Protein AF-A0AA43DBC4-F1 (afdb_monomer_lite)

Sequence (96 aa):
MKKILYKLSATTIAVLFTITSCTDQLEQNDPQALSTTEALGTFDGLVTALHGAYDGLQRLSWYGRDFLVIPEVGADNVYISIDNSNRFLQNWNYQL

Radius of gyration: 33.14 Å; chains: 1; bounding box: 79×34×77 Å

pLDDT: mean 84.46, std 11.69, range [48.75, 97.19]

Secondary structure (DSSP, 8-state):
-HHHHHHHHHHHHHHHHTT---GGGG----TTS--HHHHHSSHHHHHHHHHHHHHHHTSTTTTTTHHHHHHHHHTTS----SS--S-STTT-----

Structure (mmCIF, N/CA/C/O backbone):
data_AF-A0AA43DBC4-F1
#
_entry.id   AF-A0AA43DBC4-F1
#
loop_
_atom_site.group_PDB
_atom_site.id
_atom_site.type_symbol
_atom_site.label_atom_id
_atom_site.label_alt_id
_atom_site.label_comp_id
_atom_site.label_asym_id
_atom_site.label_entity_id
_atom_site.label_seq_id
_atom_site.pdbx_PDB_ins_code
_atom_site.Cartn_x
_atom_site.Cartn_y
_atom_site.Cartn_z
_atom_site.occupancy
_atom_site.B_iso_or_equiv
_atom_site.auth_seq_id
_atom_site.auth_comp_id
_atom_site.auth_asym_id
_atom_site.auth_atom_id
_atom_site.pdbx_PDB_model_num
ATOM 1 N N . MET A 1 1 ? -60.024 23.042 47.631 1.00 55.06 1 MET A N 1
ATOM 2 C CA . MET A 1 1 ? -58.690 22.607 48.113 1.00 55.06 1 MET A CA 1
ATOM 3 C C . MET A 1 1 ? -58.193 21.332 47.421 1.00 55.06 1 MET A C 1
ATOM 5 O O . MET A 1 1 ? -57.130 21.379 46.821 1.00 55.06 1 MET A O 1
ATOM 9 N N . LYS A 1 2 ? -58.970 20.235 47.369 1.00 63.62 2 LYS A N 1
ATOM 10 C CA . LYS A 1 2 ? -58.563 18.964 46.715 1.00 63.62 2 LYS A CA 1
ATOM 11 C C . LYS A 1 2 ? -58.137 19.079 45.235 1.00 63.62 2 LYS A C 1
ATOM 13 O O . LYS A 1 2 ? -57.177 18.440 44.833 1.00 63.62 2 LYS A O 1
ATOM 18 N N . LYS A 1 3 ? -58.789 19.940 44.438 1.00 62.28 3 LYS A N 1
ATOM 19 C CA . LYS A 1 3 ? -58.438 20.170 43.017 1.00 62.28 3 LYS A CA 1
ATOM 20 C C . LYS A 1 3 ? -57.089 20.881 42.821 1.00 62.28 3 LYS A C 1
ATOM 22 O O . LYS A 1 3 ? -56.418 20.632 41.829 1.00 62.28 3 LYS A O 1
ATOM 27 N N . ILE A 1 4 ? -56.696 21.746 43.761 1.00 72.44 4 ILE A N 1
ATOM 28 C CA . ILE A 1 4 ? -55.390 22.427 43.746 1.00 72.44 4 ILE A CA 1
ATOM 29 C C . ILE A 1 4 ? -54.295 21.444 44.167 1.00 72.44 4 ILE A C 1
ATOM 31 O O . ILE A 1 4 ? -53.269 21.375 43.506 1.00 72.44 4 ILE A O 1
ATOM 35 N N . LEU A 1 5 ? -54.562 20.615 45.182 1.00 70.38 5 LEU A N 1
ATOM 36 C CA . LEU A 1 5 ? -53.663 19.536 45.609 1.00 70.38 5 LEU A CA 1
ATOM 37 C C . LEU A 1 5 ? -53.420 18.503 44.494 1.00 70.38 5 LEU A C 1
ATOM 39 O O . LEU A 1 5 ? -52.285 18.088 44.290 1.00 70.38 5 LEU A O 1
ATOM 43 N N . TYR A 1 6 ? -54.452 18.146 43.720 1.00 78.06 6 TYR A N 1
ATOM 44 C CA . TYR A 1 6 ? -54.314 17.208 42.598 1.00 78.06 6 TYR A CA 1
ATOM 45 C C . TYR A 1 6 ? -53.469 17.790 41.455 1.00 78.06 6 TYR A C 1
ATOM 47 O O . TYR A 1 6 ? -52.579 17.114 40.942 1.00 78.06 6 TYR A O 1
ATOM 55 N N . LYS A 1 7 ? -53.682 19.070 41.107 1.00 77.94 7 LYS A N 1
ATOM 56 C CA . LYS A 1 7 ? -52.851 19.777 40.119 1.00 77.94 7 LYS A CA 1
ATOM 57 C C . LYS A 1 7 ? -51.399 19.903 40.580 1.00 77.94 7 LYS A C 1
ATOM 59 O O . LYS A 1 7 ? -50.514 19.663 39.774 1.00 77.94 7 LYS A O 1
ATOM 64 N N . LEU A 1 8 ? -51.160 20.201 41.861 1.00 77.19 8 LEU A N 1
ATOM 65 C CA . LEU A 1 8 ? -49.805 20.250 42.417 1.00 77.19 8 LEU A CA 1
ATOM 66 C C . LEU A 1 8 ? -49.111 18.886 42.296 1.00 77.19 8 LEU A C 1
ATOM 68 O O . LEU A 1 8 ? -47.985 18.829 41.821 1.00 77.19 8 LEU A O 1
ATOM 72 N N . SER A 1 9 ? -49.810 17.795 42.639 1.00 78.38 9 SER A N 1
ATOM 73 C CA . SER A 1 9 ? -49.253 16.437 42.548 1.00 78.38 9 SER A CA 1
ATOM 74 C C . SER A 1 9 ? -48.929 16.014 41.111 1.00 78.38 9 SER A C 1
ATOM 76 O O . SER A 1 9 ? -47.893 15.400 40.872 1.00 78.38 9 SER A O 1
ATOM 78 N N . ALA A 1 10 ? -49.768 16.396 40.141 1.00 79.44 10 ALA A N 1
ATOM 79 C CA . ALA A 1 10 ? -49.552 16.084 38.732 1.00 79.44 10 ALA A CA 1
ATOM 80 C C . ALA A 1 10 ? -48.323 16.817 38.168 1.00 79.44 10 ALA A C 1
ATOM 82 O O . ALA A 1 10 ? -47.537 16.223 37.433 1.00 79.44 10 ALA A O 1
ATOM 83 N N . THR A 1 11 ? -48.114 18.078 38.560 1.00 80.00 11 THR A N 1
ATOM 84 C CA . THR A 1 11 ? -46.929 18.847 38.160 1.00 80.00 11 THR A CA 1
ATOM 85 C C . THR A 1 11 ? -45.653 18.273 38.774 1.00 80.00 11 THR A C 1
ATOM 87 O O . THR A 1 11 ? -44.635 18.195 38.094 1.00 80.00 11 THR A O 1
ATOM 90 N N . THR A 1 12 ? -45.696 17.814 40.030 1.00 79.62 12 THR A N 1
ATOM 91 C CA . THR A 1 12 ? -44.538 17.174 40.673 1.00 79.62 12 THR A CA 1
ATOM 92 C C . THR A 1 12 ? -44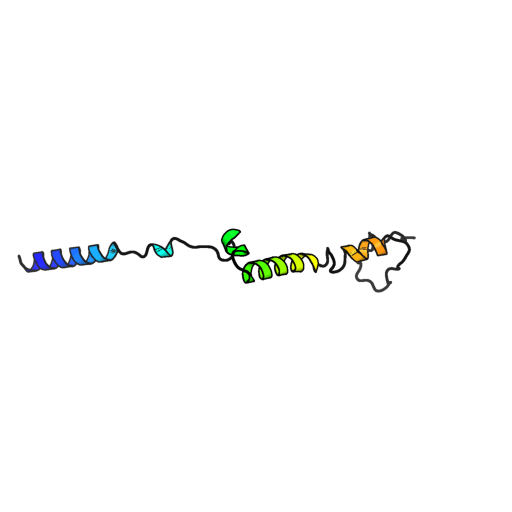.148 15.879 39.960 1.00 79.62 12 THR A C 1
ATOM 94 O O . THR A 1 12 ? -42.973 15.670 39.684 1.00 79.62 12 THR A O 1
ATOM 97 N N . ILE A 1 13 ? -45.122 15.045 39.585 1.00 81.06 13 ILE A N 1
ATOM 98 C CA . ILE A 1 13 ? -44.866 13.797 38.849 1.00 81.06 13 ILE A CA 1
ATOM 99 C C . ILE A 1 13 ? -44.259 14.085 37.468 1.00 81.06 13 ILE A C 1
ATOM 101 O O . ILE A 1 13 ? -43.300 13.425 37.082 1.00 81.06 13 ILE A O 1
ATOM 105 N N . ALA A 1 14 ? -44.751 15.097 36.747 1.00 79.56 14 ALA A N 1
ATOM 106 C CA . ALA A 1 14 ? -44.206 15.474 35.441 1.00 79.56 14 ALA A CA 1
ATOM 107 C C . ALA A 1 14 ? -42.735 15.934 35.510 1.00 79.56 14 ALA A C 1
ATOM 109 O O . ALA A 1 14 ? -41.948 15.588 34.634 1.00 79.56 14 ALA A O 1
ATOM 110 N N . VAL A 1 15 ? -42.346 16.655 36.568 1.00 78.62 15 VAL A N 1
ATOM 111 C CA . VAL A 1 15 ? -40.954 17.092 36.793 1.00 78.62 15 VAL A CA 1
ATOM 112 C C . VAL A 1 15 ? -40.037 15.917 37.161 1.00 78.62 15 VAL A C 1
ATOM 114 O O . VAL A 1 15 ? -38.866 15.913 36.790 1.00 78.62 15 VAL A O 1
ATOM 117 N N . LEU A 1 16 ? -40.553 14.880 37.829 1.00 75.38 16 LEU A N 1
ATOM 118 C CA . LEU A 1 16 ? -39.778 13.663 38.101 1.00 75.38 16 LEU A CA 1
ATOM 119 C C . LEU A 1 16 ? -39.456 12.846 36.837 1.00 75.38 16 LEU A C 1
ATOM 121 O O . LEU A 1 16 ? -38.445 12.151 36.815 1.00 75.38 16 LEU A O 1
ATOM 125 N N . PHE A 1 17 ? -40.259 12.950 35.775 1.00 73.69 17 PHE A N 1
ATOM 126 C CA . PHE A 1 17 ? -39.976 12.270 34.505 1.00 73.69 17 PHE A CA 1
ATOM 127 C C . PHE A 1 17 ? -38.926 12.987 33.643 1.00 73.69 17 PHE A C 1
ATOM 129 O O . PHE A 1 17 ? -38.334 12.360 32.771 1.00 73.69 17 PHE A O 1
ATOM 136 N N . THR A 1 18 ? -38.644 14.274 33.878 1.00 70.06 18 THR A N 1
ATOM 137 C CA . THR A 1 18 ? -37.634 15.012 33.094 1.00 70.06 18 THR A CA 1
ATOM 138 C C . THR A 1 18 ? -36.199 14.791 33.574 1.00 70.06 18 THR A C 1
ATOM 140 O O . THR A 1 18 ? -35.266 15.153 32.868 1.00 70.06 18 THR A O 1
ATOM 143 N N . ILE A 1 19 ? -36.006 14.203 34.761 1.00 70.12 19 ILE A N 1
ATOM 144 C CA . ILE A 1 19 ? -34.676 13.967 35.356 1.00 70.12 19 ILE A CA 1
ATOM 145 C C . ILE A 1 19 ? -34.051 12.626 34.934 1.00 70.12 19 ILE A C 1
ATOM 147 O O . ILE A 1 19 ? -32.881 12.391 35.214 1.00 70.12 19 ILE A O 1
ATOM 151 N N . THR A 1 20 ? -34.793 11.749 34.248 1.00 70.44 20 THR A N 1
ATOM 152 C CA . THR A 1 20 ? -34.303 10.435 33.789 1.00 70.44 20 THR A CA 1
ATOM 153 C C . THR A 1 20 ? -33.787 10.469 32.345 1.00 70.44 20 THR A C 1
ATOM 155 O O . THR A 1 20 ? -33.948 9.491 31.616 1.00 70.44 20 THR A O 1
ATOM 158 N N . SER A 1 21 ? -33.225 11.593 31.884 1.00 66.75 21 SER A N 1
ATOM 159 C CA . SER A 1 21 ? -32.662 11.680 30.530 1.00 66.75 21 SER A CA 1
ATOM 160 C C . SER A 1 21 ? -31.536 10.655 30.351 1.00 66.75 21 SER A C 1
ATOM 162 O O . SER A 1 21 ? -30.640 10.587 31.191 1.00 66.75 21 SER A O 1
ATOM 164 N N . CYS A 1 22 ? -31.578 9.875 29.268 1.00 68.50 22 CYS A N 1
ATOM 165 C CA . CYS A 1 22 ? -30.581 8.856 28.937 1.00 68.50 22 CYS A CA 1
ATOM 166 C C . CYS A 1 22 ? -29.179 9.475 28.811 1.00 68.50 22 CYS A C 1
ATOM 168 O O . CYS A 1 22 ? -28.910 10.245 27.893 1.00 68.50 22 CYS A O 1
ATOM 170 N N . THR A 1 23 ? -28.286 9.134 29.738 1.00 64.19 23 THR A N 1
ATOM 171 C CA . THR A 1 23 ? -26.890 9.597 29.758 1.00 64.19 23 THR A CA 1
ATOM 172 C C . THR A 1 23 ? -26.019 8.904 28.705 1.00 64.19 23 THR A C 1
ATOM 174 O O . THR A 1 23 ? -25.061 9.506 28.235 1.00 64.19 23 THR A O 1
ATOM 177 N N . ASP A 1 24 ? -26.385 7.689 28.277 1.00 64.44 24 ASP A N 1
ATOM 178 C CA . ASP A 1 24 ? -25.613 6.862 27.327 1.00 64.44 24 ASP A CA 1
ATOM 179 C C . ASP A 1 24 ? -25.517 7.437 25.905 1.00 64.44 24 ASP A C 1
ATOM 181 O O . ASP A 1 24 ? -24.680 7.014 25.118 1.00 64.44 24 ASP A O 1
ATOM 185 N N . GLN A 1 25 ? -26.352 8.412 25.541 1.00 64.44 25 GLN A N 1
ATOM 186 C CA . GLN A 1 25 ? -26.298 9.040 24.213 1.00 64.44 25 GLN A CA 1
ATOM 187 C C . GLN A 1 25 ? -25.205 10.108 24.078 1.00 64.44 25 GLN A C 1
ATOM 189 O O . GLN A 1 25 ? -25.020 10.647 22.989 1.00 64.44 25 GLN A O 1
ATOM 194 N N . LEU A 1 26 ? -24.494 10.429 25.162 1.00 65.56 26 LEU A N 1
ATOM 195 C CA . LEU A 1 26 ? -23.425 11.430 25.161 1.00 65.56 26 LEU A CA 1
ATOM 196 C C . LEU A 1 26 ? -22.046 10.834 24.834 1.00 65.56 26 LEU A C 1
ATOM 198 O O . LEU A 1 26 ? -21.143 11.581 24.463 1.00 65.56 26 LEU A O 1
ATOM 202 N N . GLU A 1 27 ? -21.884 9.512 24.919 1.00 71.44 27 GLU A N 1
ATOM 203 C CA . GLU A 1 27 ? -20.655 8.809 24.533 1.00 71.44 27 GLU A CA 1
ATOM 204 C C . GLU A 1 27 ? -20.741 8.362 23.070 1.00 71.44 27 GLU A C 1
ATOM 206 O O . GLU A 1 27 ? -21.002 7.205 22.740 1.00 71.44 27 GLU A O 1
ATOM 211 N N . GLN A 1 28 ? -20.559 9.315 22.157 1.00 71.25 28 GLN A N 1
ATOM 212 C CA . GLN A 1 28 ? -20.493 9.022 20.731 1.00 71.25 28 GLN A CA 1
ATOM 213 C C . GLN A 1 28 ? -19.057 8.654 20.344 1.00 71.25 28 GLN A C 1
ATOM 215 O O . GLN A 1 28 ? -18.247 9.521 20.020 1.00 71.25 28 GLN A O 1
ATOM 220 N N . ASN A 1 29 ? -18.744 7.359 20.363 1.00 71.75 29 ASN A N 1
ATOM 221 C CA . ASN A 1 29 ? -17.477 6.862 19.831 1.00 71.75 29 ASN A CA 1
ATOM 222 C C . ASN A 1 29 ? -17.541 6.818 18.298 1.00 71.75 29 ASN A C 1
ATOM 224 O O . ASN A 1 29 ? -18.468 6.244 17.722 1.00 71.75 29 ASN A O 1
ATOM 228 N N . ASP A 1 30 ? -16.566 7.440 17.634 1.00 77.69 30 ASP A N 1
ATOM 229 C CA . ASP A 1 30 ? -16.435 7.376 16.179 1.00 77.69 30 ASP A CA 1
ATOM 230 C C . ASP A 1 30 ? -15.916 5.981 15.781 1.00 77.69 30 ASP A C 1
ATOM 232 O O . ASP A 1 30 ? -14.807 5.611 16.179 1.00 77.69 30 ASP A O 1
ATOM 236 N N . PRO A 1 31 ? -16.669 5.197 14.985 1.00 73.81 31 PRO A N 1
ATOM 237 C CA . PRO A 1 31 ? -16.237 3.868 14.559 1.00 73.81 31 PRO A CA 1
ATOM 238 C C . PRO A 1 31 ? -14.950 3.877 13.718 1.00 73.81 31 PRO A C 1
ATOM 240 O O . PRO A 1 31 ? -14.341 2.823 13.546 1.00 73.81 31 PRO A O 1
ATOM 243 N N . GLN A 1 32 ? -14.526 5.028 13.180 1.00 78.94 32 GLN A N 1
ATOM 244 C CA . GLN A 1 32 ? -13.262 5.163 12.449 1.00 78.94 32 GLN A CA 1
ATOM 245 C C . GLN A 1 32 ? -12.083 5.594 13.330 1.00 78.94 32 GLN A C 1
ATOM 247 O O . GLN A 1 32 ? -10.934 5.424 12.922 1.00 78.94 32 GLN A O 1
ATOM 252 N N . ALA A 1 33 ? -12.339 6.107 14.534 1.00 84.31 33 ALA A N 1
ATOM 253 C CA . ALA A 1 33 ? -11.314 6.584 15.459 1.00 84.31 33 ALA A CA 1
ATOM 254 C C . ALA A 1 33 ? -11.151 5.629 16.650 1.00 84.31 33 ALA A C 1
ATOM 256 O O . ALA A 1 33 ? -11.253 6.024 17.810 1.00 84.31 33 ALA A O 1
ATOM 257 N N . LEU A 1 34 ? -10.898 4.353 16.353 1.00 86.69 34 LEU A N 1
ATOM 258 C CA . LEU A 1 34 ? -10.657 3.332 17.372 1.00 86.69 34 LEU A CA 1
ATOM 259 C C . LEU A 1 34 ? -9.318 3.572 18.079 1.00 86.69 34 LEU A C 1
ATOM 261 O O . LEU A 1 34 ? -8.308 3.881 17.437 1.00 86.69 34 LEU A O 1
ATOM 265 N N . SER A 1 35 ? -9.281 3.363 19.396 1.00 88.94 35 SER A N 1
ATOM 266 C CA . SER A 1 35 ? -8.006 3.298 20.111 1.00 88.94 35 SER A CA 1
ATOM 267 C C . SER A 1 35 ? -7.199 2.072 19.665 1.00 88.94 35 SER A C 1
ATOM 269 O O . SER A 1 35 ? -7.741 1.083 19.168 1.00 88.94 35 SER A O 1
ATOM 271 N N . THR A 1 36 ? -5.880 2.091 19.862 1.00 86.62 36 THR A N 1
ATOM 272 C CA . THR A 1 36 ? -5.015 0.954 19.495 1.00 86.62 36 THR A CA 1
ATOM 273 C C . THR A 1 36 ? -5.387 -0.326 20.240 1.00 86.62 36 THR A C 1
ATOM 275 O O . THR A 1 36 ? -5.326 -1.410 19.664 1.00 86.62 36 THR A O 1
ATOM 278 N N . THR A 1 37 ? -5.804 -0.206 21.502 1.00 88.25 37 THR A N 1
ATOM 279 C CA . THR A 1 37 ? -6.268 -1.335 22.312 1.00 88.25 37 THR A CA 1
ATOM 280 C C . THR A 1 37 ? -7.550 -1.943 21.749 1.00 88.25 37 THR A C 1
ATOM 282 O O . THR A 1 37 ? -7.658 -3.163 21.693 1.00 88.25 37 THR A O 1
ATOM 285 N N . GLU A 1 38 ? -8.495 -1.126 21.286 1.00 88.00 38 GLU A N 1
ATOM 286 C CA . GLU A 1 38 ? -9.735 -1.615 20.670 1.00 88.00 38 GLU A CA 1
ATOM 287 C C . GLU A 1 38 ? -9.483 -2.206 19.276 1.00 88.00 38 GLU A C 1
ATOM 289 O O . GLU A 1 38 ? -10.010 -3.268 18.951 1.00 88.00 38 GLU A O 1
ATOM 294 N N . ALA A 1 39 ? -8.630 -1.565 18.473 1.00 88.25 39 ALA A N 1
ATOM 295 C CA . ALA A 1 39 ? -8.332 -1.991 17.108 1.00 88.25 39 ALA A CA 1
ATOM 296 C C . ALA A 1 39 ? -7.500 -3.284 17.038 1.00 88.25 39 ALA A C 1
ATOM 298 O O . ALA A 1 39 ? -7.706 -4.103 16.145 1.00 88.25 39 ALA A O 1
ATOM 299 N N . LEU A 1 40 ? -6.554 -3.480 17.964 1.00 93.00 40 LEU A N 1
ATOM 300 C CA . LEU A 1 40 ? -5.600 -4.601 17.945 1.00 93.00 40 LEU A CA 1
ATOM 301 C C . LEU A 1 40 ? -5.831 -5.618 19.0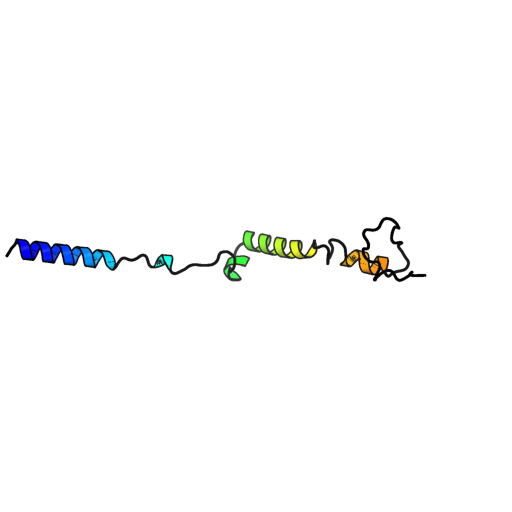73 1.00 93.00 40 LEU A C 1
ATOM 303 O O . LEU A 1 40 ? -5.068 -6.573 19.205 1.00 93.00 40 LEU A O 1
ATOM 307 N N . GLY A 1 41 ? -6.861 -5.423 19.900 1.00 93.88 41 GLY A N 1
ATOM 308 C CA . GLY A 1 41 ? -7.139 -6.265 21.068 1.00 93.88 41 GLY A CA 1
ATOM 309 C C . GLY A 1 41 ? -7.710 -7.647 20.744 1.00 93.88 41 GLY A C 1
ATOM 310 O O . GLY A 1 41 ? -7.760 -8.508 21.620 1.00 93.88 41 GLY A O 1
ATOM 311 N N . THR A 1 42 ? -8.133 -7.883 19.500 1.00 94.81 42 THR A N 1
ATOM 312 C CA . THR A 1 42 ? -8.693 -9.162 19.043 1.00 94.81 42 THR A CA 1
ATOM 313 C C . THR A 1 42 ? -7.881 -9.736 17.887 1.00 94.81 42 THR A C 1
ATOM 315 O O . THR A 1 42 ? -7.217 -9.005 17.150 1.00 94.81 42 THR A O 1
ATOM 318 N N . PHE A 1 43 ? -7.951 -11.057 17.699 1.00 96.12 43 PHE A N 1
ATOM 319 C CA . PHE A 1 43 ? -7.318 -11.714 16.554 1.00 96.12 43 PHE A CA 1
ATOM 320 C C . PHE A 1 43 ? -7.844 -11.160 15.222 1.00 96.12 43 PHE A C 1
ATOM 322 O O . PHE A 1 43 ? -7.053 -10.823 14.345 1.00 96.12 43 PHE A O 1
ATOM 329 N N . ASP A 1 44 ? -9.160 -10.977 15.100 1.00 95.50 44 ASP A N 1
ATOM 330 C CA . ASP A 1 44 ? -9.776 -10.419 13.892 1.00 95.50 44 ASP A CA 1
ATOM 331 C C . ASP A 1 44 ? -9.348 -8.965 13.644 1.00 95.50 44 ASP A C 1
ATOM 333 O O . ASP A 1 44 ? -9.102 -8.575 12.499 1.00 95.50 44 ASP A O 1
ATOM 337 N N . GLY A 1 45 ? -9.184 -8.170 14.707 1.00 94.00 45 GLY A N 1
ATOM 338 C CA . GLY A 1 45 ? -8.638 -6.814 14.632 1.00 94.00 45 GLY A CA 1
ATOM 339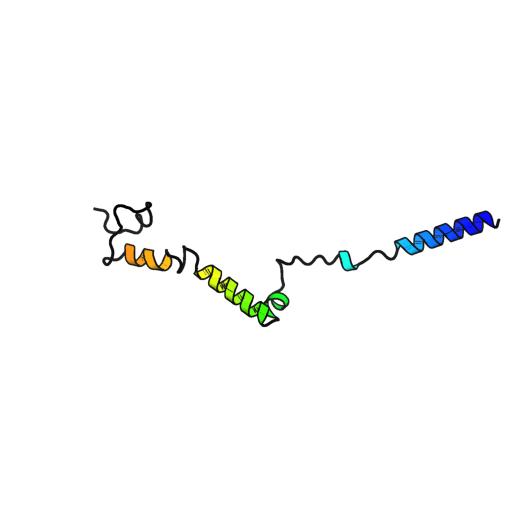 C C . GLY A 1 45 ? -7.197 -6.794 14.115 1.00 94.00 45 GLY A C 1
ATOM 340 O O . GLY A 1 45 ? -6.873 -6.029 13.207 1.00 94.00 45 GLY A O 1
ATOM 341 N N . LEU A 1 46 ? -6.349 -7.707 14.600 1.00 95.38 46 LEU A N 1
ATOM 342 C CA . LEU A 1 46 ? -4.977 -7.874 14.105 1.00 95.38 46 LEU A CA 1
ATOM 343 C C . LEU A 1 46 ? -4.932 -8.301 12.633 1.00 95.38 46 LEU A C 1
ATOM 345 O O . LEU A 1 46 ? -4.151 -7.745 11.861 1.00 95.38 46 LEU A O 1
ATOM 349 N N . VAL A 1 47 ? -5.773 -9.255 12.226 1.00 97.19 47 VAL A N 1
ATOM 350 C CA . VAL A 1 47 ? -5.881 -9.693 10.824 1.00 97.19 47 VAL A CA 1
ATOM 351 C C . VAL A 1 47 ? -6.337 -8.534 9.933 1.00 97.19 47 VAL A C 1
ATOM 353 O O . VAL A 1 47 ? -5.759 -8.303 8.873 1.00 97.19 47 VAL A O 1
ATOM 356 N N . THR A 1 48 ? -7.318 -7.754 10.386 1.00 95.31 48 THR A N 1
ATOM 357 C CA . THR A 1 48 ? -7.810 -6.568 9.671 1.00 95.31 48 THR A CA 1
ATOM 358 C C . THR A 1 48 ? -6.721 -5.504 9.530 1.00 95.31 48 THR A C 1
ATOM 360 O O . THR A 1 48 ? -6.508 -4.982 8.435 1.00 95.31 48 THR A O 1
ATOM 363 N N . ALA A 1 49 ? -5.980 -5.219 10.603 1.00 94.38 49 ALA A N 1
ATOM 364 C CA . ALA A 1 49 ? -4.857 -4.289 10.571 1.00 94.38 49 ALA A CA 1
ATOM 365 C C . ALA A 1 49 ? -3.753 -4.760 9.611 1.00 94.38 49 ALA A C 1
ATOM 367 O O . ALA A 1 49 ? -3.217 -3.963 8.839 1.00 94.38 49 ALA A O 1
ATOM 368 N N . LEU A 1 50 ? -3.453 -6.063 9.602 1.00 96.06 50 LEU A N 1
ATOM 369 C CA . LEU A 1 50 ? -2.491 -6.658 8.679 1.00 96.06 50 LEU A CA 1
ATOM 370 C C . LEU A 1 50 ? -2.949 -6.525 7.221 1.00 96.06 50 LEU A C 1
ATOM 372 O O . LEU A 1 50 ? -2.157 -6.127 6.368 1.00 96.06 50 LEU A O 1
ATOM 376 N N . HIS A 1 51 ? -4.223 -6.795 6.925 1.00 96.94 51 HIS A N 1
ATOM 377 C CA . HIS A 1 51 ? -4.782 -6.568 5.592 1.00 96.94 51 HIS A CA 1
ATOM 378 C C . HIS A 1 51 ? -4.673 -5.099 5.171 1.00 96.94 51 HIS A C 1
ATOM 380 O O . HIS A 1 51 ? -4.259 -4.830 4.047 1.00 96.94 51 HIS A O 1
ATOM 386 N N . GLY A 1 52 ? -4.957 -4.153 6.071 1.00 94.44 52 GLY A N 1
ATOM 387 C CA . GLY A 1 52 ? -4.771 -2.723 5.808 1.00 94.44 52 GLY A CA 1
ATOM 388 C C . GLY A 1 52 ? -3.313 -2.350 5.508 1.00 94.44 52 GLY A C 1
ATOM 389 O O . GLY A 1 52 ? -3.048 -1.537 4.624 1.00 94.44 52 GLY A O 1
ATOM 390 N N . ALA A 1 53 ? -2.350 -2.985 6.183 1.00 94.75 53 ALA A N 1
ATOM 391 C CA . ALA A 1 53 ? -0.931 -2.792 5.889 1.00 94.75 53 ALA A CA 1
ATOM 392 C C . ALA A 1 53 ? -0.567 -3.287 4.475 1.00 94.75 53 ALA A C 1
ATOM 394 O O . ALA A 1 53 ? 0.106 -2.576 3.725 1.00 94.75 53 ALA A O 1
ATOM 395 N N . TYR A 1 54 ? -1.052 -4.470 4.079 1.00 96.94 54 TYR A N 1
ATOM 396 C CA . TYR A 1 54 ? -0.831 -5.017 2.735 1.00 96.94 54 TYR A CA 1
ATOM 397 C C . TYR A 1 54 ? -1.588 -4.254 1.638 1.00 96.94 54 TYR A C 1
ATOM 399 O O . TYR A 1 54 ? -1.064 -4.116 0.531 1.00 96.94 54 TYR A O 1
ATOM 407 N N . ASP A 1 55 ? -2.758 -3.687 1.938 1.00 97.00 55 ASP A N 1
ATOM 408 C CA . ASP A 1 55 ? -3.488 -2.804 1.020 1.00 97.00 55 ASP A CA 1
ATOM 409 C C . ASP A 1 55 ? -2.639 -1.584 0.605 1.00 97.00 55 ASP A C 1
ATOM 411 O O . ASP A 1 55 ? -2.620 -1.171 -0.557 1.00 97.00 55 ASP A O 1
ATOM 415 N N . GLY A 1 56 ? -1.838 -1.045 1.527 1.00 95.81 56 GLY A N 1
ATOM 416 C CA . GLY A 1 56 ? -0.883 0.016 1.209 1.00 95.81 56 GLY A CA 1
ATOM 417 C C . GLY A 1 56 ? 0.203 -0.415 0.215 1.00 95.81 56 GLY A C 1
ATOM 418 O O . GLY A 1 56 ? 0.617 0.383 -0.630 1.00 95.81 56 GLY A O 1
ATOM 419 N N . LEU A 1 57 ? 0.645 -1.672 0.285 1.00 96.38 57 LEU A N 1
ATOM 420 C CA . LEU A 1 57 ? 1.736 -2.206 -0.537 1.00 96.38 57 LEU A CA 1
ATOM 421 C C . LEU A 1 57 ? 1.317 -2.502 -1.981 1.00 96.38 57 LEU A C 1
ATOM 423 O O . LEU A 1 57 ? 2.141 -2.370 -2.886 1.00 96.38 57 LEU A O 1
ATOM 427 N N . GLN A 1 58 ? 0.047 -2.844 -2.216 1.00 96.00 58 GLN A N 1
ATOM 428 C CA . GLN A 1 58 ? -0.483 -3.084 -3.566 1.00 96.00 58 GLN A CA 1
ATOM 429 C C . GLN A 1 58 ? -0.712 -1.801 -4.382 1.00 96.00 58 GLN A C 1
ATOM 431 O O . GLN A 1 58 ? -1.028 -1.867 -5.571 1.00 96.00 58 GLN A O 1
ATOM 436 N N . ARG A 1 59 ? -0.556 -0.618 -3.773 1.00 96.88 59 ARG A N 1
ATOM 437 C CA . ARG A 1 59 ? -0.698 0.660 -4.480 1.00 96.88 59 ARG A CA 1
ATOM 438 C C . ARG A 1 59 ? 0.276 0.745 -5.651 1.00 96.88 59 ARG A C 1
ATOM 440 O O . ARG A 1 59 ? 1.411 0.275 -5.574 1.00 96.88 59 ARG A O 1
ATOM 447 N N . LEU A 1 60 ? -0.150 1.431 -6.713 1.00 95.88 60 LEU A N 1
ATOM 448 C CA . LEU A 1 60 ? 0.653 1.616 -7.926 1.00 95.88 60 LEU A CA 1
ATOM 449 C C . LEU A 1 60 ? 2.025 2.239 -7.646 1.00 95.88 60 LEU A C 1
ATOM 451 O O . LEU A 1 60 ? 2.970 1.892 -8.333 1.00 95.88 60 LEU A O 1
ATOM 455 N N . SER A 1 61 ? 2.147 3.099 -6.632 1.00 94.94 61 SER A N 1
ATOM 456 C CA . SER A 1 61 ? 3.417 3.719 -6.233 1.00 94.94 61 SER A CA 1
ATOM 457 C C . SER A 1 61 ? 4.417 2.747 -5.587 1.00 94.94 61 SER A C 1
ATOM 459 O O . SER A 1 61 ? 5.602 3.053 -5.519 1.00 94.94 61 SER A O 1
ATOM 461 N N . TRP A 1 62 ? 3.943 1.608 -5.076 1.00 95.62 62 TRP A N 1
ATOM 462 C CA . TRP A 1 62 ? 4.744 0.569 -4.427 1.00 95.62 62 TRP A CA 1
ATOM 463 C C . TRP A 1 62 ? 4.845 -0.657 -5.344 1.00 95.62 62 TRP A C 1
ATOM 465 O O . TRP A 1 62 ? 5.127 -0.524 -6.538 1.00 95.62 62 TRP A O 1
ATOM 475 N N . TYR A 1 63 ? 4.606 -1.853 -4.807 1.00 96.62 63 TYR A N 1
ATOM 476 C CA . TYR A 1 63 ? 4.722 -3.118 -5.521 1.00 96.62 63 TYR A CA 1
ATOM 477 C C . TYR A 1 63 ? 3.649 -3.301 -6.592 1.00 96.62 63 TYR A C 1
ATOM 479 O O . TYR A 1 63 ? 3.772 -4.199 -7.419 1.00 96.62 63 TYR A O 1
ATOM 487 N N . GLY A 1 64 ? 2.630 -2.438 -6.625 1.00 95.62 64 GLY A N 1
ATOM 488 C CA . GLY A 1 64 ? 1.652 -2.433 -7.703 1.00 95.62 64 GLY A CA 1
ATOM 489 C C . GLY A 1 64 ? 2.261 -2.088 -9.064 1.00 95.62 64 GLY A C 1
ATOM 490 O O . GLY A 1 64 ? 1.754 -2.577 -10.072 1.00 95.62 64 GLY A O 1
ATOM 491 N N . ARG A 1 65 ? 3.317 -1.251 -9.121 1.00 94.88 65 ARG A N 1
ATOM 492 C CA . ARG A 1 65 ? 4.004 -0.914 -10.383 1.00 94.88 65 ARG A CA 1
ATOM 493 C C . ARG A 1 65 ? 5.315 -0.141 -10.203 1.00 94.88 65 ARG A C 1
ATOM 495 O O . ARG A 1 65 ? 6.365 -0.609 -10.623 1.00 94.88 65 ARG A O 1
ATOM 502 N N . ASP A 1 66 ? 5.247 1.070 -9.660 1.00 95.06 66 ASP A N 1
ATOM 503 C CA . ASP A 1 66 ? 6.269 2.108 -9.836 1.00 95.06 66 ASP A CA 1
ATOM 504 C C . ASP A 1 66 ? 7.579 1.743 -9.143 1.00 95.06 66 ASP A C 1
ATOM 506 O O . ASP A 1 66 ? 8.642 1.910 -9.734 1.00 95.06 66 ASP A O 1
ATOM 510 N N . PHE A 1 67 ? 7.507 1.171 -7.937 1.00 95.19 67 PHE A N 1
ATOM 511 C CA . PHE A 1 67 ? 8.692 0.745 -7.192 1.00 95.19 67 PHE A CA 1
ATOM 512 C C . PHE A 1 67 ? 9.521 -0.302 -7.947 1.00 95.19 67 PHE A C 1
ATOM 514 O O . PHE A 1 67 ? 10.741 -0.326 -7.823 1.00 95.19 67 PHE A O 1
ATOM 521 N N . LEU A 1 68 ? 8.860 -1.146 -8.743 1.00 93.56 68 LEU A N 1
ATOM 522 C CA . LEU A 1 68 ? 9.511 -2.176 -9.549 1.00 93.56 68 LEU A CA 1
ATOM 523 C C . LEU A 1 68 ? 9.918 -1.650 -10.927 1.00 93.56 68 LEU A C 1
ATOM 525 O O . LEU A 1 68 ? 11.010 -1.930 -11.391 1.00 93.56 68 LEU A O 1
ATOM 529 N N . VAL A 1 69 ? 9.051 -0.881 -11.588 1.00 93.38 69 VAL A N 1
ATOM 530 C CA . VAL A 1 69 ? 9.244 -0.481 -12.990 1.00 93.38 69 VAL A CA 1
ATOM 531 C C . VAL A 1 69 ? 10.244 0.664 -13.138 1.00 93.38 69 VAL A C 1
ATOM 533 O O . VAL A 1 69 ? 11.019 0.663 -14.087 1.00 93.38 69 VAL A O 1
ATOM 536 N N . ILE A 1 70 ? 10.261 1.638 -12.222 1.00 93.38 70 ILE A N 1
ATOM 537 C CA . ILE A 1 70 ? 11.170 2.793 -12.307 1.00 93.38 70 ILE A CA 1
ATOM 538 C C . ILE A 1 70 ? 12.654 2.390 -12.392 1.00 93.38 70 ILE A C 1
ATOM 540 O O . ILE A 1 70 ? 13.326 2.910 -13.285 1.00 93.38 70 ILE A O 1
ATOM 544 N N . PRO A 1 71 ? 13.197 1.517 -11.515 1.00 91.81 71 PRO A N 1
ATOM 545 C CA . PRO A 1 71 ? 14.609 1.145 -11.593 1.00 91.81 71 PRO A CA 1
ATOM 546 C C . PRO A 1 71 ? 14.947 0.374 -12.872 1.00 91.81 71 PRO A C 1
ATOM 548 O O . PRO A 1 71 ? 16.005 0.614 -13.438 1.00 91.81 71 PRO A O 1
ATOM 551 N N . GLU A 1 72 ? 14.044 -0.479 -13.361 1.00 91.69 72 GLU A N 1
ATOM 552 C CA . GLU A 1 72 ? 14.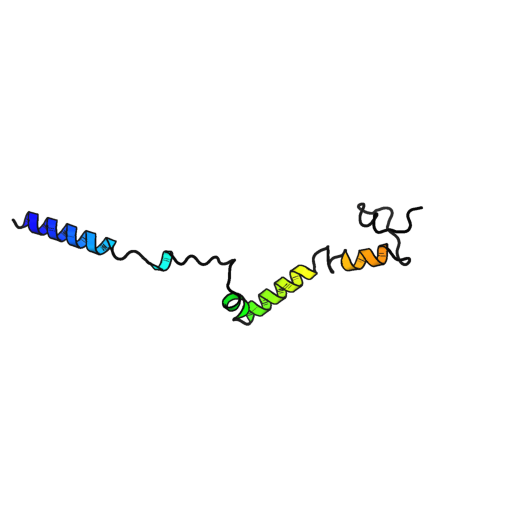230 -1.219 -14.616 1.00 91.69 72 GLU A CA 1
ATOM 553 C C . GLU A 1 72 ? 14.273 -0.255 -15.809 1.00 91.69 72 GLU A C 1
ATOM 555 O O . GLU A 1 72 ? 15.214 -0.251 -16.588 1.00 91.69 72 GLU A O 1
ATOM 560 N N . VAL A 1 73 ? 13.298 0.652 -15.908 1.00 91.81 73 VAL A N 1
ATOM 561 C CA . VAL A 1 73 ? 13.217 1.662 -16.979 1.00 91.81 73 VAL A CA 1
ATOM 562 C C . VAL A 1 73 ? 14.417 2.619 -16.977 1.00 91.81 73 VAL A C 1
ATOM 564 O O . VAL A 1 73 ? 14.807 3.118 -18.034 1.00 91.81 73 VAL A O 1
ATOM 567 N N . GLY A 1 74 ? 14.984 2.903 -15.802 1.00 89.50 74 GLY A N 1
ATOM 568 C CA . GLY A 1 74 ? 16.201 3.704 -15.665 1.00 89.50 74 GLY A CA 1
ATOM 569 C C . GLY A 1 74 ? 17.496 2.921 -15.901 1.00 89.50 74 GLY A C 1
ATOM 570 O O . GLY A 1 74 ? 18.548 3.540 -16.078 1.00 89.50 74 GLY A O 1
ATOM 571 N N . ALA A 1 75 ? 17.438 1.593 -15.895 1.00 89.19 75 ALA A N 1
ATOM 572 C CA . ALA A 1 75 ? 18.554 0.718 -16.215 1.00 89.19 75 ALA A CA 1
ATOM 573 C C . ALA A 1 75 ? 18.634 0.451 -17.730 1.00 89.19 75 ALA A C 1
ATOM 575 O O . ALA A 1 75 ? 17.912 1.038 -18.535 1.00 89.19 75 ALA A O 1
ATOM 576 N N . ASP A 1 76 ? 19.559 -0.420 -18.125 1.00 87.00 76 ASP A N 1
ATOM 577 C CA . ASP A 1 76 ? 19.884 -0.759 -19.512 1.00 87.00 76 ASP A CA 1
ATOM 578 C C . ASP A 1 76 ? 19.215 -2.046 -20.017 1.00 87.00 76 ASP A C 1
ATOM 580 O O . ASP A 1 76 ? 19.581 -2.583 -21.063 1.00 87.00 76 ASP A O 1
ATOM 584 N N . ASN A 1 77 ? 18.231 -2.557 -19.278 1.00 86.69 77 ASN A N 1
ATOM 585 C CA . ASN A 1 77 ? 17.708 -3.907 -19.456 1.00 86.69 77 ASN A CA 1
ATOM 586 C C . ASN A 1 77 ? 16.315 -3.985 -20.105 1.00 86.69 77 ASN A C 1
ATOM 588 O O . ASN A 1 77 ? 15.890 -5.075 -20.494 1.00 86.69 77 ASN A O 1
ATOM 592 N N . VAL A 1 78 ? 15.600 -2.867 -20.255 1.00 89.38 78 VAL A N 1
ATOM 593 C CA . VAL A 1 78 ? 14.248 -2.828 -20.840 1.00 89.38 78 VAL A CA 1
ATOM 594 C C . VAL A 1 78 ? 14.094 -1.678 -21.827 1.00 89.38 78 VAL A C 1
ATOM 596 O O . VAL A 1 78 ? 14.867 -0.732 -21.783 1.00 89.38 78 VAL A O 1
ATOM 599 N N . TYR A 1 79 ? 13.071 -1.752 -22.693 1.00 89.12 79 TYR A N 1
ATOM 600 C CA . TYR A 1 79 ? 12.653 -0.661 -23.580 1.00 89.12 79 TYR A CA 1
ATOM 601 C C . TYR A 1 79 ? 11.209 -0.201 -23.352 1.00 89.12 79 TYR A C 1
ATOM 603 O O . TYR A 1 79 ? 10.314 -1.032 -23.200 1.00 89.12 79 TYR A O 1
ATOM 611 N N . ILE A 1 80 ? 10.962 1.120 -23.349 1.00 90.75 80 ILE A N 1
ATOM 612 C CA . ILE A 1 80 ? 9.594 1.666 -23.355 1.00 90.75 80 ILE A CA 1
ATOM 613 C C . ILE A 1 80 ? 8.976 1.478 -24.747 1.00 90.75 80 ILE A C 1
ATOM 615 O O . ILE A 1 80 ? 9.541 1.894 -25.757 1.00 90.75 80 ILE A O 1
ATOM 619 N N . SER A 1 81 ? 7.785 0.876 -24.787 1.00 90.81 81 SER A N 1
ATOM 620 C CA . SER A 1 81 ? 6.988 0.727 -26.010 1.00 90.81 81 SER A CA 1
ATOM 621 C C . SER A 1 81 ? 6.615 2.083 -26.618 1.00 90.81 81 SER A C 1
ATOM 623 O O . SER A 1 81 ? 6.281 3.022 -25.896 1.00 90.81 81 SER A O 1
ATOM 625 N N . ILE A 1 82 ? 6.574 2.153 -27.951 1.00 88.50 82 ILE A N 1
ATOM 626 C CA . ILE A 1 82 ? 6.027 3.308 -28.681 1.00 88.50 82 ILE A CA 1
ATOM 627 C C . ILE A 1 82 ? 4.534 3.527 -28.394 1.00 88.50 82 ILE A C 1
ATOM 629 O O . ILE A 1 82 ? 4.059 4.657 -28.442 1.00 88.50 82 ILE A O 1
ATOM 633 N N . ASP A 1 83 ? 3.809 2.458 -28.060 1.00 93.81 83 ASP A N 1
ATOM 634 C CA . ASP A 1 83 ? 2.416 2.504 -27.616 1.00 93.81 83 ASP A CA 1
ATOM 635 C C . ASP A 1 83 ? 2.377 2.507 -26.083 1.00 93.81 83 ASP A C 1
ATOM 637 O O . ASP A 1 83 ? 2.057 1.516 -25.425 1.00 93.81 83 ASP A O 1
ATOM 641 N N . ASN A 1 84 ? 2.838 3.612 -25.499 1.00 91.31 84 ASN A N 1
ATOM 642 C CA . ASN A 1 84 ? 2.861 3.834 -24.060 1.00 91.31 84 ASN A CA 1
ATOM 643 C C . ASN A 1 84 ? 1.993 5.044 -23.717 1.00 91.31 84 ASN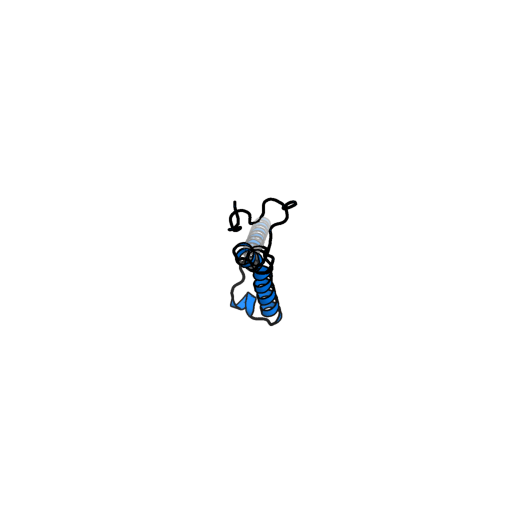 A C 1
ATOM 645 O O . ASN A 1 84 ? 2.029 6.071 -24.390 1.00 91.31 84 ASN A O 1
ATOM 649 N N . SER A 1 85 ? 1.262 4.972 -22.606 1.00 93.38 85 SER A N 1
ATOM 650 C CA . SER A 1 85 ? 0.380 6.048 -22.132 1.00 93.38 85 SER A CA 1
ATOM 651 C C . SER A 1 85 ? 1.146 7.229 -21.507 1.00 93.38 85 SER A C 1
ATOM 653 O O . SER A 1 85 ? 0.710 7.786 -20.502 1.00 93.38 85 SER A O 1
ATOM 655 N N . ASN A 1 86 ? 2.311 7.584 -22.057 1.00 91.56 86 ASN A N 1
ATOM 656 C CA . ASN A 1 86 ? 3.242 8.594 -21.547 1.00 91.56 86 ASN A CA 1
ATOM 657 C C . ASN A 1 86 ? 3.753 8.338 -20.117 1.00 91.56 86 ASN A C 1
ATOM 659 O O . ASN A 1 86 ? 4.080 9.271 -19.384 1.00 91.56 86 ASN A O 1
ATOM 663 N N . ARG A 1 87 ? 3.830 7.072 -19.693 1.00 91.12 87 ARG A N 1
ATOM 664 C CA . ARG A 1 87 ? 4.353 6.699 -18.371 1.00 91.12 87 ARG A CA 1
ATOM 665 C C . ARG A 1 87 ? 5.866 6.514 -18.394 1.00 91.12 87 ARG A C 1
ATOM 667 O O . ARG A 1 87 ? 6.406 6.021 -19.376 1.00 91.12 87 ARG A O 1
ATOM 674 N N . PHE A 1 88 ? 6.529 6.878 -17.296 1.00 92.12 88 PHE A N 1
ATOM 675 C CA . PHE A 1 88 ? 7.963 6.653 -17.051 1.00 92.12 88 PHE A CA 1
ATOM 676 C C . PHE A 1 88 ? 8.939 7.278 -18.062 1.00 92.12 88 PHE A C 1
ATOM 678 O O . PHE A 1 88 ? 10.136 7.027 -17.990 1.00 92.12 88 PHE A O 1
ATOM 685 N N . LEU A 1 89 ? 8.464 8.151 -18.955 1.00 90.81 89 LEU A N 1
ATOM 686 C CA . LEU A 1 89 ? 9.303 8.821 -19.955 1.00 90.81 89 LEU A CA 1
ATOM 687 C C . LEU A 1 89 ? 10.401 9.695 -19.332 1.00 90.81 89 LEU A C 1
ATOM 689 O O . LEU A 1 89 ? 11.437 9.895 -19.951 1.00 90.81 89 LEU A O 1
ATOM 693 N N . GLN A 1 90 ? 10.180 10.212 -18.118 1.00 88.88 90 GLN A N 1
ATOM 694 C CA . GLN A 1 90 ? 11.180 10.985 -17.371 1.00 88.88 90 GLN A CA 1
ATOM 695 C C . GLN A 1 90 ? 12.255 10.111 -16.719 1.00 88.88 90 GLN A C 1
ATOM 697 O O . GLN A 1 90 ? 13.352 10.586 -16.461 1.00 88.88 90 GLN A O 1
ATOM 702 N N . ASN A 1 91 ? 11.927 8.855 -16.414 1.00 88.81 91 ASN A N 1
ATOM 703 C CA . ASN A 1 91 ? 12.852 7.896 -15.812 1.00 88.81 91 ASN A CA 1
ATOM 704 C C . ASN A 1 91 ? 13.683 7.166 -16.875 1.00 88.81 91 ASN A C 1
ATOM 706 O O . ASN A 1 91 ? 14.678 6.531 -16.549 1.00 88.81 91 ASN A O 1
ATOM 710 N N . TRP A 1 92 ? 13.250 7.243 -18.132 1.00 86.69 92 TRP A N 1
ATOM 711 C CA . TRP A 1 92 ? 13.880 6.618 -19.279 1.00 86.69 92 TRP A CA 1
ATOM 712 C C . TRP A 1 92 ? 15.151 7.367 -19.687 1.00 86.69 92 TRP A C 1
ATOM 714 O O . TRP A 1 92 ? 15.083 8.463 -20.241 1.00 86.69 92 TRP A O 1
ATOM 724 N N . ASN A 1 93 ? 16.312 6.758 -19.438 1.00 72.25 93 ASN A N 1
ATOM 725 C CA . ASN A 1 93 ? 17.617 7.391 -19.659 1.00 72.25 93 ASN A CA 1
ATOM 726 C C . ASN A 1 93 ? 18.087 7.383 -21.129 1.00 72.25 93 ASN A C 1
ATOM 728 O O . ASN A 1 93 ? 19.015 8.110 -21.473 1.00 72.25 93 ASN A O 1
ATOM 732 N N . TYR A 1 94 ? 17.446 6.616 -22.020 1.00 64.88 94 TYR A N 1
ATOM 733 C CA . TYR A 1 94 ? 17.804 6.543 -23.449 1.00 64.88 94 TYR A CA 1
ATOM 734 C C . TYR A 1 94 ? 17.015 7.534 -24.311 1.00 64.88 94 TYR A C 1
ATOM 736 O O . TYR A 1 94 ? 16.403 7.156 -25.313 1.00 64.88 94 TYR A O 1
ATOM 744 N N . GLN A 1 95 ? 16.987 8.801 -23.905 1.00 59.03 95 GLN A N 1
ATOM 745 C CA . GLN A 1 95 ? 16.497 9.887 -24.752 1.00 59.03 95 GLN A CA 1
ATOM 746 C C . GLN A 1 95 ? 17.642 10.307 -25.686 1.00 59.03 95 GLN A C 1
ATOM 748 O O . GLN A 1 95 ? 18.569 10.991 -25.258 1.00 59.03 95 GLN A O 1
ATOM 753 N N . LEU A 1 96 ? 17.611 9.817 -26.931 1.00 48.75 96 LEU A N 1
ATOM 754 C CA . LEU A 1 96 ? 18.437 10.331 -28.032 1.00 48.75 96 LEU A CA 1
ATOM 755 C C . LEU A 1 96 ? 17.890 11.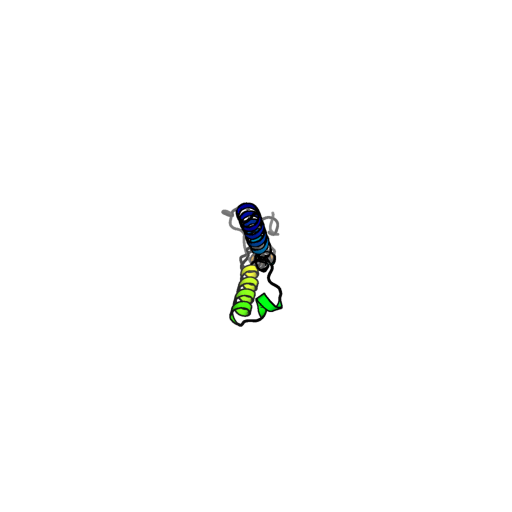672 -28.529 1.00 48.75 96 LEU A C 1
ATOM 757 O O . LEU A 1 96 ? 16.649 11.771 -28.672 1.00 48.75 96 LEU A O 1
#

Foldseek 3Di:
DVVVVVVVVVVVVVVVVVVPPDPVVVPDDDPVPDDPCRQCVDPVSVVVVVVVVVVVQCDCCHPVPVVPPLVVQLDPNDDDDPPDPPPNPVSRPPDD